Protein AF-A0A8S3BUL9-F1 (afdb_monomer_lite)

Organism: NCBI:txid392030

pLDDT: mean 76.79, std 19.74, range [37.25, 96.12]

Foldseek 3Di:
DKDWDWDCPPQFKIKIWIDDPVDLQRIWIDIDGLVNQVVQVVVAPQDNGPVVNSVVVVVLVVQQVPPCPPDPDWHWHWDWAQDPPNQKIKTWIATPNVRDTRDIDIIGRDDPVVSVVVVVVVVVVVVVVVVVVVVPPPPPPDPPPPPPPPPDDDDDDDDDDDDDDDDDDDDDDD

Sequence (174 aa):
MIYFDLNLQDENNLVIKITDAKDPFYYFFTSINDIELQHLKINKKIPTNLHQYFIDIVDLMKLCLNDNSNATETYIVLQIIPSDDEDNVMLRIVQLKSSNVVTSILLRKPTDIEIKRHVLERYQQLEIQVHELRQSPDEQTDVSIETENVQISQTTAPPPTTTIHDRNDHDIDR

Secondary structure (DSSP, 8-state):
-EEEEEEEETTTEEEEEEEETTEEEEEEEEEEEHHHHHHHHTTS---SSHHHHHHHHHHHHHHHHS--TTSSS--EEEEEEE-SSTTEEEEEEEETTTTEEEEEEEEEPPPHHHHHHHHHHHHHHHHHHHHHHHH-TTTT-----------------PPP---PPP--------

InterPro domains:
  IPR032396 Spindle assembly abnormal protein 6, N-terminal [PF16531] (9-96)
  IPR038558 SAS-6, N-terminal domain superfamily [G3DSA:2.170.210.20] (4-156)

Structure (mmCIF, N/CA/C/O backbone):
data_AF-A0A8S3BUL9-F1
#
_entry.id   AF-A0A8S3BUL9-F1
#
loop_
_atom_site.group_PDB
_atom_site.id
_atom_site.type_symbol
_atom_site.label_atom_id
_atom_site.label_alt_id
_atom_site.label_comp_id
_atom_site.label_asym_id
_atom_site.label_entity_id
_atom_site.label_seq_id
_atom_site.pdbx_PDB_ins_code
_atom_site.Cartn_x
_atom_site.Cartn_y
_atom_site.Cartn_z
_atom_site.occupancy
_atom_site.B_iso_or_equiv
_atom_site.auth_seq_id
_atom_site.auth_comp_id
_atom_site.auth_asym_id
_atom_site.auth_atom_id
_atom_site.pdbx_PDB_model_num
ATOM 1 N N . MET A 1 1 ? -4.638 -10.702 -9.504 1.00 85.38 1 MET A N 1
ATOM 2 C CA . MET A 1 1 ? -4.542 -10.948 -8.046 1.00 85.38 1 MET A CA 1
ATOM 3 C C . MET A 1 1 ? -4.057 -9.644 -7.481 1.00 85.38 1 MET A C 1
ATOM 5 O O . MET A 1 1 ? -3.049 -9.156 -7.972 1.00 85.38 1 MET A O 1
ATOM 9 N N . ILE A 1 2 ? -4.787 -9.061 -6.538 1.00 88.94 2 ILE A N 1
ATOM 10 C CA . ILE A 1 2 ? -4.399 -7.769 -5.979 1.00 88.94 2 ILE A CA 1
ATOM 11 C C . ILE A 1 2 ? -3.328 -7.985 -4.912 1.00 88.94 2 ILE A C 1
ATOM 13 O O . ILE A 1 2 ? -3.485 -8.850 -4.050 1.00 88.94 2 ILE A O 1
ATOM 17 N N . TYR A 1 3 ? -2.254 -7.207 -4.983 1.00 90.12 3 TYR A N 1
ATOM 18 C CA . TYR A 1 3 ? -1.192 -7.169 -3.989 1.00 90.12 3 TYR A CA 1
ATOM 19 C C . TYR A 1 3 ? -1.244 -5.867 -3.202 1.00 90.12 3 TYR A C 1
ATOM 21 O O . TYR A 1 3 ? -1.563 -4.809 -3.745 1.00 90.12 3 TYR A O 1
ATOM 29 N N . PHE A 1 4 ? -0.874 -5.966 -1.930 1.00 90.62 4 PHE A N 1
ATOM 30 C CA . PHE A 1 4 ? -0.719 -4.837 -1.027 1.00 90.62 4 PHE A CA 1
ATOM 31 C C . PHE A 1 4 ? 0.736 -4.779 -0.588 1.00 90.62 4 PHE A C 1
ATOM 33 O O . PHE A 1 4 ? 1.267 -5.764 -0.079 1.00 90.62 4 PHE A O 1
ATOM 40 N N . ASP A 1 5 ? 1.368 -3.634 -0.796 1.00 91.44 5 ASP A N 1
ATOM 41 C CA . ASP A 1 5 ? 2.727 -3.360 -0.338 1.00 91.44 5 ASP A CA 1
ATOM 42 C C . ASP A 1 5 ? 2.653 -2.224 0.685 1.00 91.44 5 ASP A C 1
ATOM 44 O O . ASP A 1 5 ? 2.188 -1.124 0.378 1.00 91.44 5 ASP A O 1
ATOM 48 N N . LEU A 1 6 ? 3.028 -2.539 1.925 1.00 91.75 6 LEU A N 1
ATOM 49 C CA . LEU A 1 6 ? 3.065 -1.608 3.044 1.00 91.75 6 LEU A CA 1
ATOM 50 C C . LEU A 1 6 ? 4.515 -1.473 3.484 1.00 91.75 6 LEU A C 1
ATOM 52 O O . LEU A 1 6 ? 5.117 -2.445 3.939 1.00 91.75 6 LEU A O 1
ATOM 56 N N . ASN A 1 7 ? 5.056 -0.265 3.371 1.00 91.31 7 ASN A N 1
ATOM 57 C CA . ASN A 1 7 ? 6.460 -0.006 3.644 1.00 91.31 7 ASN A CA 1
ATOM 58 C C . ASN A 1 7 ? 6.622 1.250 4.506 1.00 91.31 7 ASN A C 1
ATOM 60 O O . ASN A 1 7 ? 6.167 2.328 4.123 1.00 91.31 7 ASN A O 1
ATOM 64 N N . LEU A 1 8 ? 7.275 1.102 5.659 1.00 90.62 8 LEU A N 1
ATOM 65 C CA . LEU A 1 8 ? 7.672 2.215 6.514 1.00 90.62 8 LEU A CA 1
ATOM 66 C C . LEU A 1 8 ? 9.086 2.664 6.117 1.00 90.62 8 LEU A C 1
ATOM 68 O O . LEU A 1 8 ? 10.070 1.993 6.421 1.00 90.62 8 LEU A O 1
ATOM 72 N N . GLN A 1 9 ? 9.171 3.799 5.430 1.00 87.38 9 GLN A N 1
ATOM 73 C CA . GLN A 1 9 ? 10.407 4.412 4.956 1.00 87.38 9 GLN A CA 1
ATOM 74 C C . GLN A 1 9 ? 10.948 5.393 6.001 1.00 87.38 9 GLN A C 1
ATOM 76 O O . GLN A 1 9 ? 10.233 6.305 6.424 1.00 87.38 9 GLN A O 1
ATOM 81 N N . ASP A 1 10 ? 12.210 5.200 6.398 1.00 82.38 10 ASP A N 1
ATOM 82 C CA . ASP A 1 10 ? 12.993 6.104 7.256 1.00 82.38 10 ASP A CA 1
ATOM 83 C C . ASP A 1 10 ? 12.254 6.588 8.520 1.00 82.38 10 ASP A C 1
ATOM 85 O O . ASP A 1 10 ? 12.381 7.746 8.915 1.00 82.38 10 ASP A O 1
ATOM 89 N N . GLU A 1 11 ? 11.428 5.715 9.113 1.00 79.50 11 GLU A N 1
ATOM 90 C CA . GLU A 1 11 ? 10.568 5.937 10.296 1.00 79.50 11 GLU A CA 1
ATOM 91 C C . GLU A 1 11 ? 9.497 7.039 10.177 1.00 79.50 11 GLU A C 1
ATOM 93 O O . GLU A 1 11 ? 8.564 7.067 10.976 1.00 79.50 11 GLU A O 1
ATOM 98 N N . ASN A 1 12 ? 9.574 7.900 9.164 1.00 87.38 12 ASN A N 1
ATOM 99 C CA . ASN A 1 12 ? 8.776 9.123 9.057 1.00 87.38 12 ASN A CA 1
ATOM 100 C C . ASN A 1 12 ? 7.719 9.071 7.954 1.00 87.38 12 ASN A C 1
ATOM 102 O O . ASN A 1 12 ? 6.927 10.006 7.823 1.00 87.38 12 ASN A O 1
ATOM 106 N N . ASN A 1 13 ? 7.719 8.023 7.127 1.00 92.94 13 ASN A N 1
ATOM 107 C CA . ASN A 1 13 ? 6.816 7.936 5.992 1.00 92.94 13 ASN A CA 1
ATOM 108 C C . ASN A 1 13 ? 6.316 6.509 5.757 1.00 92.94 13 ASN A C 1
ATOM 110 O O . ASN A 1 13 ? 7.081 5.607 5.433 1.00 92.94 13 ASN A O 1
ATOM 114 N N . LEU A 1 14 ? 5.010 6.304 5.875 1.00 93.38 14 LEU A N 1
ATOM 115 C CA . LEU A 1 14 ? 4.343 5.056 5.545 1.00 93.38 14 LEU A CA 1
ATOM 116 C C . LEU A 1 14 ? 3.814 5.140 4.118 1.00 93.38 14 LEU A C 1
ATOM 118 O O . LEU A 1 14 ? 2.922 5.932 3.822 1.00 93.38 14 LEU A O 1
ATOM 122 N N . VAL A 1 15 ? 4.323 4.284 3.241 1.00 94.00 15 VAL A N 1
ATOM 123 C CA . VAL A 1 15 ? 3.828 4.147 1.875 1.00 94.00 15 VAL A CA 1
ATOM 124 C C . VAL A 1 15 ? 2.959 2.902 1.785 1.00 94.00 15 VAL A C 1
ATOM 126 O O . VAL A 1 15 ? 3.396 1.800 2.113 1.00 94.00 15 VAL A O 1
ATOM 129 N N . ILE A 1 16 ? 1.727 3.080 1.314 1.00 94.12 16 ILE A N 1
ATOM 130 C CA . ILE A 1 16 ? 0.777 1.990 1.075 1.00 94.12 16 ILE A CA 1
ATOM 131 C C . ILE A 1 16 ? 0.490 1.955 -0.416 1.00 94.12 16 ILE A C 1
ATOM 133 O O . ILE A 1 16 ? 0.076 2.962 -0.987 1.00 94.12 16 ILE A O 1
ATOM 137 N N . LYS A 1 17 ? 0.705 0.802 -1.045 1.00 94.94 17 LYS A N 1
ATOM 138 C CA . LYS A 1 17 ? 0.522 0.585 -2.481 1.00 94.94 17 LYS A CA 1
ATOM 139 C C . LYS A 1 17 ? -0.427 -0.579 -2.725 1.00 94.94 17 LYS A C 1
ATOM 141 O O . LYS A 1 17 ? -0.377 -1.587 -2.021 1.00 94.94 17 LYS A O 1
ATOM 146 N N . ILE A 1 18 ? -1.236 -0.453 -3.768 1.00 94.81 18 ILE A N 1
ATOM 147 C CA . ILE A 1 18 ? -2.057 -1.528 -4.318 1.00 94.81 18 ILE A CA 1
ATOM 148 C C . ILE A 1 18 ? -1.656 -1.734 -5.773 1.00 94.81 18 ILE A C 1
ATOM 150 O O . ILE A 1 18 ? -1.603 -0.766 -6.533 1.00 94.81 18 ILE A O 1
ATOM 154 N N . THR A 1 19 ? -1.400 -2.984 -6.155 1.00 94.56 19 THR A N 1
ATOM 155 C CA . THR A 1 19 ? -1.129 -3.372 -7.546 1.00 94.56 19 THR A CA 1
ATOM 156 C C . THR A 1 19 ? -1.936 -4.598 -7.967 1.00 94.56 19 THR A C 1
ATOM 158 O O . THR A 1 19 ? -2.380 -5.363 -7.111 1.00 94.56 19 THR A O 1
ATOM 161 N N . ASP A 1 20 ? -2.129 -4.823 -9.271 1.00 92.81 20 ASP A N 1
ATOM 162 C CA . ASP A 1 20 ? -2.665 -6.090 -9.793 1.00 92.81 20 ASP A CA 1
ATOM 163 C C . ASP A 1 20 ? -1.570 -6.891 -10.506 1.00 92.81 20 ASP A C 1
ATOM 165 O O . ASP A 1 20 ? -0.901 -6.405 -11.410 1.00 92.81 20 ASP A O 1
ATOM 169 N N . ALA A 1 21 ? -1.429 -8.167 -10.146 1.00 90.19 21 ALA A N 1
ATOM 170 C CA . ALA A 1 21 ? -0.593 -9.135 -10.854 1.00 90.19 21 ALA A CA 1
ATOM 171 C C . ALA A 1 21 ? -0.855 -9.201 -12.369 1.00 90.19 21 ALA A C 1
ATOM 173 O O . ALA A 1 21 ? 0.030 -9.579 -13.131 1.00 90.19 21 ALA A O 1
ATOM 174 N N . LYS A 1 22 ? -2.100 -8.943 -12.790 1.00 91.81 22 LYS A N 1
ATOM 175 C CA . LYS A 1 22 ? -2.543 -9.081 -14.185 1.00 91.81 22 LYS A CA 1
ATOM 176 C C . LYS A 1 22 ? -2.444 -7.787 -14.986 1.00 91.81 22 LYS A C 1
ATOM 178 O O . LYS A 1 22 ? -2.470 -7.856 -16.211 1.00 91.81 22 LYS A O 1
ATOM 183 N N . ASP A 1 23 ? -2.349 -6.646 -14.312 1.00 92.75 23 ASP A N 1
ATOM 184 C CA . ASP A 1 23 ? -2.281 -5.335 -14.944 1.00 92.75 23 ASP A CA 1
ATOM 185 C C . ASP A 1 23 ? -1.139 -4.519 -14.314 1.00 92.75 23 ASP A C 1
ATOM 187 O O . ASP A 1 23 ? -1.300 -3.988 -13.213 1.00 92.75 23 ASP A O 1
ATOM 191 N N . PRO A 1 24 ? 0.013 -4.389 -15.000 1.00 87.56 24 PRO A N 1
ATOM 192 C CA . PRO A 1 24 ? 1.162 -3.649 -14.481 1.00 87.56 24 PRO A CA 1
ATOM 193 C C . PRO A 1 24 ? 0.905 -2.139 -14.354 1.00 87.56 24 PRO A C 1
ATOM 195 O O . PRO A 1 2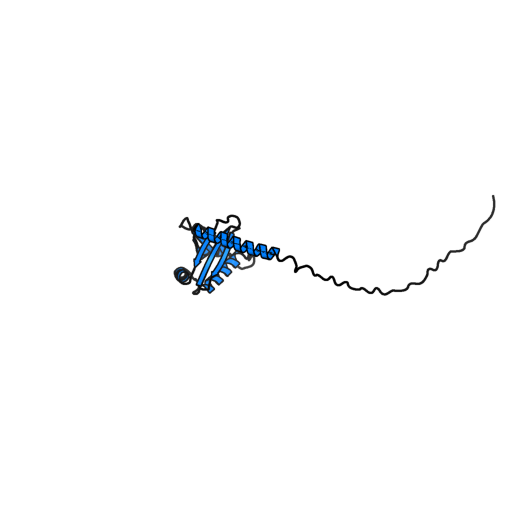4 ? 1.699 -1.446 -13.719 1.00 87.56 24 PRO A O 1
ATOM 198 N N . PHE A 1 25 ? -0.175 -1.623 -14.950 1.00 89.38 25 PHE A N 1
ATOM 199 C CA . PHE A 1 25 ? -0.587 -0.224 -14.849 1.00 89.38 25 PHE A CA 1
ATOM 200 C C . PHE A 1 25 ? -1.649 0.002 -13.771 1.00 89.38 25 PHE A C 1
ATOM 202 O O . PHE A 1 25 ? -1.873 1.148 -13.377 1.00 89.38 25 PHE A O 1
ATOM 209 N N . TYR A 1 26 ? -2.263 -1.065 -13.250 1.00 91.31 26 TYR A N 1
ATOM 210 C CA . TYR A 1 26 ? -3.110 -0.978 -12.069 1.00 91.31 26 TYR A CA 1
ATOM 211 C C . TYR A 1 26 ? -2.218 -0.739 -10.852 1.00 91.31 26 TYR A C 1
ATOM 213 O O . TYR A 1 26 ? -1.685 -1.670 -10.247 1.00 91.31 26 TYR A O 1
ATOM 221 N N . TYR A 1 27 ? -2.030 0.532 -10.517 1.00 93.69 27 TYR A N 1
ATOM 222 C CA . TYR A 1 27 ? -1.215 0.988 -9.403 1.00 93.69 27 TYR A CA 1
ATOM 223 C C . TYR A 1 27 ? -1.952 2.133 -8.717 1.00 93.69 27 TYR A C 1
ATOM 225 O O . TYR A 1 27 ? -2.370 3.077 -9.373 1.00 93.69 27 TYR A O 1
ATOM 233 N N . PHE A 1 28 ? -2.122 2.044 -7.403 1.00 95.81 28 PHE A N 1
ATOM 234 C CA . PHE A 1 28 ? -2.624 3.128 -6.560 1.0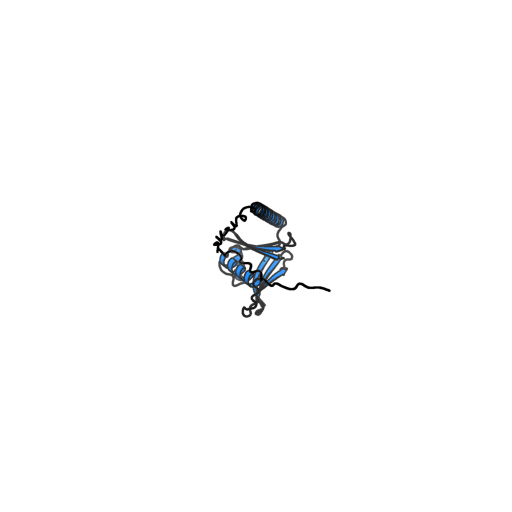0 95.81 28 PHE A CA 1
ATOM 235 C C . PHE A 1 28 ? -1.765 3.196 -5.315 1.00 95.81 28 PHE A C 1
ATOM 237 O O . PHE A 1 28 ? -1.308 2.162 -4.820 1.00 95.81 28 PHE A O 1
ATOM 244 N N . PHE A 1 29 ? -1.546 4.392 -4.785 1.00 96.12 29 PHE A N 1
ATOM 245 C CA . PHE A 1 29 ? -0.766 4.516 -3.566 1.00 96.12 29 PHE A CA 1
ATOM 246 C C . PHE A 1 29 ? -1.125 5.739 -2.742 1.00 96.12 29 PHE A C 1
ATOM 248 O O . PHE A 1 29 ? -1.776 6.671 -3.207 1.00 96.12 29 PHE A O 1
ATOM 255 N N . THR A 1 30 ? -0.669 5.730 -1.500 1.00 95.00 30 THR A N 1
ATOM 256 C CA . THR A 1 30 ? -0.624 6.913 -0.654 1.00 95.00 30 THR A CA 1
ATOM 257 C C . THR A 1 30 ? 0.672 6.928 0.138 1.00 95.00 30 THR A C 1
ATOM 259 O O . THR A 1 30 ? 1.310 5.888 0.328 1.00 95.00 30 THR A O 1
ATOM 262 N N . SER A 1 31 ? 1.050 8.120 0.571 1.00 94.19 31 SER A N 1
ATOM 263 C CA . SER A 1 31 ? 2.144 8.368 1.496 1.00 94.19 31 SER A CA 1
ATOM 264 C C . SER A 1 31 ? 1.519 9.003 2.726 1.00 94.19 31 SER A C 1
ATOM 266 O O . SER A 1 31 ? 0.666 9.873 2.580 1.00 94.19 31 SER A O 1
ATOM 268 N N . ILE A 1 32 ? 1.876 8.513 3.906 1.00 92.75 32 ILE A N 1
ATOM 269 C CA . ILE A 1 32 ? 1.391 9.026 5.181 1.00 92.75 32 ILE A CA 1
ATOM 270 C C . ILE A 1 32 ? 2.616 9.300 6.037 1.00 92.75 32 ILE A C 1
ATOM 272 O O . ILE A 1 32 ? 3.249 8.377 6.542 1.00 92.75 32 ILE A O 1
ATOM 276 N N . ASN A 1 33 ? 2.945 10.568 6.209 1.00 92.88 33 ASN A N 1
ATOM 277 C CA . ASN A 1 33 ? 3.907 11.027 7.198 1.00 92.88 33 ASN A CA 1
ATOM 278 C C . ASN A 1 33 ? 3.212 11.398 8.520 1.00 92.88 33 ASN A C 1
ATOM 280 O O . ASN A 1 33 ? 1.987 11.329 8.648 1.00 92.88 33 ASN A O 1
ATOM 284 N N . ASP A 1 34 ? 3.983 11.819 9.522 1.00 89.19 34 ASP A N 1
ATOM 285 C CA . ASP A 1 34 ? 3.437 12.193 10.832 1.00 89.19 34 ASP A CA 1
ATOM 286 C C . ASP A 1 34 ? 2.428 13.347 10.785 1.00 89.19 34 ASP A C 1
ATOM 288 O O . ASP A 1 34 ? 1.486 13.364 11.583 1.00 89.19 34 ASP A O 1
ATOM 292 N N . ILE A 1 35 ? 2.609 14.305 9.869 1.00 88.19 35 ILE A N 1
ATOM 293 C CA . ILE A 1 35 ? 1.708 15.452 9.696 1.00 88.19 35 ILE A CA 1
ATOM 294 C C . ILE A 1 35 ? 0.371 14.949 9.152 1.00 88.19 35 ILE A C 1
ATOM 296 O O . ILE A 1 35 ? -0.680 15.210 9.738 1.00 88.19 35 ILE A O 1
ATOM 300 N N . GLU A 1 36 ? 0.411 14.165 8.076 1.00 88.44 36 GLU A N 1
ATOM 301 C CA . GLU A 1 36 ? -0.764 13.533 7.469 1.00 88.44 36 GLU A CA 1
ATOM 302 C C . GLU A 1 36 ? -1.484 12.629 8.474 1.00 88.44 36 GLU A C 1
ATOM 304 O O . GLU A 1 36 ? -2.712 12.672 8.583 1.00 88.44 36 GLU A O 1
ATOM 309 N N . LEU A 1 37 ? -0.737 11.896 9.303 1.00 87.88 37 LEU A N 1
ATOM 310 C CA . LEU A 1 37 ? -1.301 11.098 10.384 1.00 87.88 37 LEU A CA 1
ATOM 311 C C . LEU A 1 37 ? -2.063 11.957 11.403 1.00 87.88 37 LEU A C 1
ATOM 313 O O . LEU A 1 37 ? -3.148 11.557 11.830 1.00 87.88 37 LEU A O 1
ATOM 317 N N . GLN A 1 38 ? -1.557 13.140 11.784 1.00 83.38 38 GLN A N 1
ATOM 318 C CA . GLN A 1 38 ? -2.307 14.044 12.671 1.00 83.38 38 GLN A CA 1
ATOM 319 C C . GLN A 1 38 ? -3.643 14.466 12.055 1.00 83.38 38 GLN A C 1
ATOM 321 O O . GLN A 1 38 ? -4.646 14.531 12.764 1.00 83.38 38 GLN A O 1
ATOM 326 N N . HIS A 1 39 ? -3.678 14.715 10.745 1.00 81.75 39 HIS A N 1
ATOM 327 C CA . HIS A 1 39 ? -4.919 15.053 10.050 1.00 81.75 39 HIS A CA 1
ATOM 328 C C . HIS A 1 39 ? -5.903 13.877 10.031 1.00 81.75 39 HIS A C 1
ATOM 330 O O . HIS A 1 39 ? -7.104 14.077 10.220 1.00 81.75 39 HIS A O 1
ATOM 336 N N . LEU A 1 40 ? -5.407 12.644 9.888 1.00 78.00 40 LEU A N 1
ATOM 337 C CA . LEU A 1 40 ? -6.237 11.439 9.945 1.00 78.00 40 LEU A CA 1
ATOM 338 C C . LEU A 1 40 ? -6.856 11.216 11.341 1.00 78.00 40 LEU A C 1
ATOM 340 O O . LEU A 1 40 ? -8.010 10.784 11.434 1.00 78.00 40 LEU A O 1
ATOM 344 N N . LYS A 1 41 ? -6.142 11.554 12.429 1.00 69.81 41 LYS A N 1
ATOM 345 C CA . LYS A 1 41 ? -6.622 11.396 13.822 1.00 69.81 41 LYS A CA 1
ATOM 346 C C . LYS A 1 41 ? -7.884 12.177 14.146 1.00 69.81 41 LYS A C 1
ATOM 348 O O . LYS A 1 41 ? -8.660 11.733 14.986 1.00 69.81 41 LYS A O 1
ATOM 353 N N . ILE A 1 42 ? -8.106 13.316 13.491 1.00 58.69 42 ILE A N 1
ATOM 354 C CA . ILE A 1 42 ? -9.243 14.201 13.792 1.00 58.69 42 ILE A CA 1
ATOM 355 C C . ILE A 1 42 ? -10.581 13.454 13.636 1.00 58.69 42 ILE A C 1
ATOM 357 O O . ILE A 1 42 ? -11.551 13.782 14.314 1.00 58.69 42 ILE A O 1
ATOM 361 N N . ASN A 1 43 ? -10.613 12.390 12.826 1.00 52.22 43 ASN A N 1
ATOM 362 C CA . ASN A 1 43 ? -11.836 11.669 12.492 1.00 52.22 43 ASN A CA 1
ATOM 363 C C . ASN A 1 43 ? -11.909 10.226 13.024 1.00 52.22 43 ASN A C 1
ATOM 365 O O . ASN A 1 43 ? -12.938 9.578 12.824 1.00 52.22 43 ASN A O 1
ATOM 369 N N . LYS A 1 44 ? -10.857 9.677 13.661 1.00 64.19 44 LYS A N 1
ATOM 370 C CA . LYS A 1 44 ? -10.785 8.243 14.024 1.00 64.19 44 LYS A CA 1
ATOM 371 C C . LYS A 1 44 ? -9.900 7.964 15.245 1.00 64.19 44 LYS A C 1
ATOM 373 O O . LYS A 1 44 ? -9.015 8.743 15.577 1.00 64.19 44 LYS A O 1
ATOM 378 N N . LYS A 1 45 ? -10.088 6.793 15.874 1.00 68.88 45 LYS A N 1
ATOM 379 C CA . LYS A 1 45 ? -9.205 6.229 16.921 1.00 68.88 45 LYS A CA 1
ATOM 380 C C . LYS A 1 45 ? -7.858 5.769 16.334 1.00 68.88 45 LYS A C 1
ATOM 382 O O . LYS A 1 45 ? -7.515 4.596 16.411 1.00 68.88 45 LYS A O 1
ATOM 387 N N . ILE A 1 46 ? -7.141 6.676 15.680 1.00 77.44 46 ILE A N 1
ATOM 388 C CA . ILE A 1 46 ? -5.845 6.406 15.057 1.00 77.44 46 ILE A CA 1
ATOM 389 C C . ILE A 1 46 ? -4.743 6.639 16.103 1.00 77.44 46 ILE A C 1
ATOM 391 O O . ILE A 1 46 ? -4.801 7.641 16.824 1.00 77.44 46 ILE A O 1
ATOM 395 N N . PRO A 1 47 ? -3.764 5.725 16.231 1.00 77.44 47 PRO A N 1
ATOM 396 C CA . PRO A 1 47 ? -2.677 5.839 17.198 1.00 77.44 47 PRO A CA 1
ATOM 397 C C . PRO A 1 47 ? -1.826 7.090 16.973 1.00 77.44 47 PRO A C 1
ATOM 399 O O . PRO A 1 47 ? -1.815 7.696 15.902 1.00 77.44 47 PRO A O 1
ATOM 402 N N . THR A 1 48 ? -1.097 7.498 18.014 1.00 75.12 48 THR A N 1
ATOM 403 C CA . THR A 1 48 ? -0.387 8.779 18.020 1.00 75.12 48 THR A CA 1
ATOM 404 C C . THR A 1 48 ? 0.882 8.814 17.169 1.00 75.12 48 THR A C 1
ATOM 406 O O . THR A 1 48 ? 1.278 9.906 16.763 1.00 75.12 48 THR A O 1
ATOM 409 N N . ASN A 1 49 ? 1.480 7.660 16.892 1.00 87.75 49 ASN A N 1
ATOM 410 C CA . ASN A 1 49 ? 2.751 7.505 16.191 1.00 87.75 49 ASN A CA 1
ATOM 411 C C . ASN A 1 49 ? 2.551 6.660 14.919 1.00 87.75 49 ASN A C 1
ATOM 413 O O . ASN A 1 49 ? 1.803 5.678 14.938 1.00 87.75 49 ASN A O 1
ATOM 417 N N . LEU A 1 50 ? 3.235 7.041 13.837 1.00 90.50 50 LEU A N 1
ATOM 418 C CA . LEU A 1 50 ? 3.207 6.371 12.540 1.00 90.50 50 LEU A CA 1
ATOM 419 C C . LEU A 1 50 ? 3.633 4.899 12.582 1.00 90.50 50 LEU A C 1
ATOM 421 O O . LEU A 1 50 ? 3.021 4.066 11.920 1.00 90.50 50 LEU A O 1
ATOM 425 N N . HIS A 1 51 ? 4.622 4.554 13.400 1.00 90.56 51 HIS A N 1
ATOM 426 C CA . HIS A 1 51 ? 5.073 3.181 13.594 1.00 90.56 51 HIS A CA 1
ATOM 427 C C . HIS A 1 51 ? 3.968 2.297 14.183 1.00 90.56 51 HIS A C 1
ATOM 429 O O . HIS A 1 51 ? 3.704 1.207 13.680 1.00 90.56 51 HIS A O 1
ATOM 435 N N . GLN A 1 52 ? 3.261 2.791 15.206 1.00 89.62 52 GLN A N 1
ATOM 436 C CA . GLN A 1 52 ? 2.118 2.068 15.766 1.00 89.62 52 GLN A CA 1
ATOM 437 C C . GLN A 1 52 ? 0.990 1.959 14.738 1.00 89.62 52 GLN A C 1
ATOM 439 O O . GLN A 1 52 ? 0.383 0.904 14.603 1.00 89.62 52 GLN A O 1
ATOM 444 N N . TYR A 1 53 ? 0.748 3.023 13.968 1.00 89.62 53 TYR A N 1
ATOM 445 C CA . TYR A 1 53 ? -0.242 2.992 12.895 1.00 89.62 53 TYR A CA 1
ATOM 446 C C . TYR A 1 53 ? 0.077 1.937 11.827 1.00 89.62 53 TYR A C 1
ATOM 448 O O . TYR A 1 53 ? -0.820 1.220 11.387 1.00 89.62 53 TYR A O 1
ATOM 456 N N . PHE A 1 54 ? 1.348 1.804 11.442 1.00 91.50 54 PHE A N 1
ATOM 457 C CA . PHE A 1 54 ? 1.811 0.764 10.529 1.00 91.50 54 PHE A CA 1
ATOM 458 C C . PHE A 1 54 ? 1.550 -0.641 11.084 1.00 91.50 54 PHE A C 1
ATOM 460 O O . PHE A 1 54 ? 0.960 -1.461 10.379 1.00 91.50 54 PHE A O 1
ATOM 467 N N . ILE A 1 55 ? 1.930 -0.903 12.341 1.00 90.75 55 ILE A N 1
ATOM 468 C CA . ILE A 1 55 ? 1.683 -2.194 13.006 1.00 90.75 55 ILE A CA 1
ATOM 469 C C . ILE A 1 55 ? 0.184 -2.510 13.014 1.00 90.75 55 ILE A C 1
ATOM 471 O O . ILE A 1 55 ? -0.217 -3.581 12.558 1.00 90.75 55 ILE A O 1
ATOM 475 N N . ASP A 1 56 ? -0.645 -1.555 13.442 1.00 88.94 56 ASP A N 1
ATOM 476 C CA . ASP A 1 56 ? -2.096 -1.728 13.532 1.00 88.94 56 ASP A CA 1
ATOM 477 C C . ASP A 1 56 ? -2.710 -2.058 12.163 1.00 88.94 56 ASP A C 1
ATOM 479 O O . ASP A 1 56 ? -3.555 -2.949 12.055 1.00 88.94 56 ASP A O 1
ATOM 483 N N . ILE A 1 57 ? -2.281 -1.378 11.091 1.00 88.94 57 ILE A N 1
ATOM 484 C CA . ILE A 1 57 ? -2.754 -1.689 9.736 1.00 88.94 57 ILE A CA 1
ATOM 485 C C . ILE A 1 57 ? -2.302 -3.087 9.317 1.00 88.94 57 ILE A C 1
ATOM 487 O O . ILE A 1 57 ? -3.117 -3.845 8.798 1.00 88.94 57 ILE A O 1
ATOM 491 N N . VAL A 1 58 ? -1.033 -3.446 9.518 1.00 89.94 58 VAL A N 1
ATOM 492 C CA . VAL A 1 58 ? -0.514 -4.769 9.142 1.00 89.94 58 VAL A CA 1
ATOM 493 C C . VAL A 1 58 ? -1.294 -5.878 9.847 1.00 89.94 58 VAL A C 1
ATOM 495 O O . VAL A 1 58 ? -1.660 -6.869 9.213 1.00 89.94 58 VAL A O 1
ATOM 498 N N . ASP A 1 59 ? -1.603 -5.708 11.128 1.00 87.75 59 ASP A N 1
ATOM 499 C CA . ASP A 1 59 ? -2.375 -6.687 11.886 1.00 87.75 59 ASP A CA 1
ATOM 500 C C . ASP A 1 59 ? -3.825 -6.769 11.402 1.00 87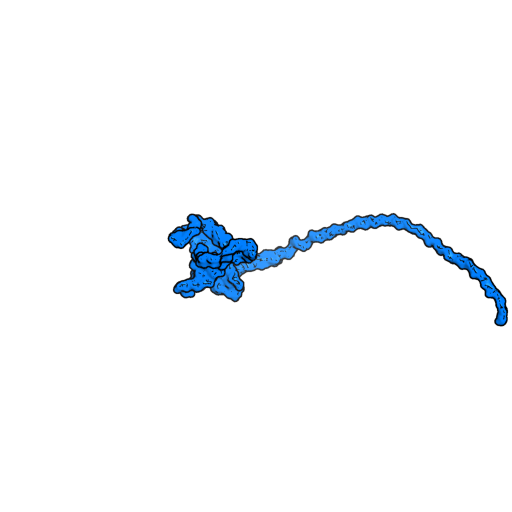.75 59 ASP A C 1
ATOM 502 O O . ASP A 1 59 ? -4.342 -7.869 11.201 1.00 87.75 59 ASP A O 1
ATOM 506 N N . LEU A 1 60 ? -4.461 -5.636 11.089 1.00 86.44 60 LEU A N 1
ATOM 507 C CA . LEU A 1 60 ? -5.783 -5.625 10.455 1.00 86.44 60 LEU A CA 1
ATOM 508 C C . LEU A 1 60 ? -5.781 -6.326 9.086 1.00 86.44 60 LEU A C 1
ATOM 510 O O . LEU A 1 60 ? -6.705 -7.080 8.782 1.00 86.44 60 LEU A O 1
ATOM 514 N N . MET A 1 61 ? -4.744 -6.119 8.270 1.00 87.00 61 MET A N 1
ATOM 515 C CA . MET A 1 61 ? -4.585 -6.778 6.969 1.00 87.00 61 MET A CA 1
ATOM 516 C C . MET A 1 61 ? -4.429 -8.293 7.134 1.00 87.00 61 MET A C 1
ATOM 518 O O . MET A 1 61 ? -5.090 -9.059 6.436 1.00 87.00 61 MET A O 1
ATOM 522 N N . LYS A 1 62 ? -3.612 -8.746 8.094 1.00 86.50 62 LYS A N 1
ATOM 523 C CA . LYS A 1 62 ? -3.463 -10.175 8.418 1.00 86.50 62 LYS A CA 1
ATOM 524 C C . LYS A 1 62 ? -4.776 -10.790 8.890 1.00 86.50 62 LYS A C 1
ATOM 526 O O . LYS A 1 62 ? -5.086 -11.907 8.493 1.00 86.50 62 LYS A O 1
ATOM 531 N N . LEU A 1 63 ? -5.566 -10.072 9.690 1.00 84.44 63 LEU A N 1
ATOM 532 C CA . LEU A 1 63 ? -6.896 -10.526 10.107 1.00 84.44 63 LEU A CA 1
ATOM 533 C C . LEU A 1 63 ? -7.865 -10.678 8.925 1.00 84.44 63 LEU A C 1
ATOM 535 O O . LEU A 1 63 ? -8.724 -11.549 8.977 1.00 84.44 63 LEU A O 1
ATOM 539 N N . CYS A 1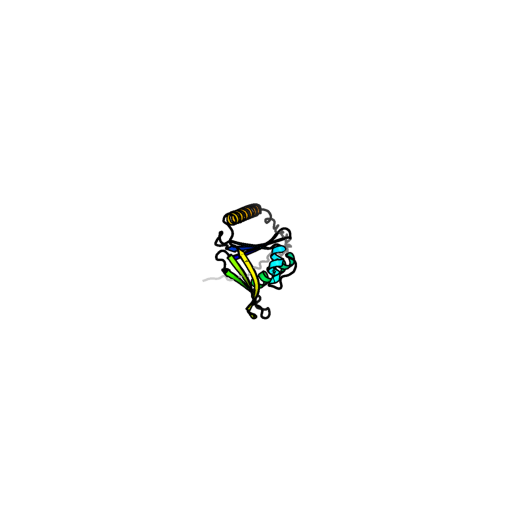 64 ? -7.718 -9.877 7.865 1.00 83.38 64 CYS A N 1
ATOM 540 C CA . CYS A 1 64 ? -8.505 -10.039 6.636 1.00 83.38 64 CYS A CA 1
ATOM 541 C C . CYS A 1 64 ? -8.069 -11.260 5.808 1.00 83.38 64 CYS A C 1
ATOM 543 O O . CYS A 1 64 ? -8.877 -11.811 5.067 1.00 83.38 64 CYS A O 1
ATOM 545 N N . LEU A 1 65 ? -6.789 -11.642 5.882 1.00 81.88 65 LEU A N 1
ATOM 546 C CA . LEU A 1 65 ? -6.214 -12.755 5.115 1.00 81.88 65 LEU A CA 1
ATOM 547 C C . LEU A 1 65 ? -6.361 -14.104 5.825 1.00 81.88 65 LEU A C 1
ATOM 549 O O . LEU A 1 65 ? -6.467 -15.139 5.171 1.00 81.88 65 LEU A O 1
ATOM 553 N N . ASN A 1 66 ? -6.340 -14.099 7.157 1.00 78.62 66 ASN A N 1
ATOM 554 C CA . ASN A 1 66 ? -6.506 -15.297 7.961 1.00 78.62 66 ASN A CA 1
ATOM 555 C C . ASN A 1 66 ? -7.991 -15.644 8.045 1.00 78.62 66 ASN A C 1
ATOM 557 O O . ASN A 1 66 ? -8.754 -14.986 8.753 1.00 78.62 66 ASN A O 1
ATOM 561 N N . ASP A 1 67 ? -8.377 -16.708 7.346 1.00 62.06 67 ASP A N 1
ATOM 562 C CA . ASP A 1 67 ? -9.730 -17.263 7.340 1.00 62.06 67 ASP A CA 1
ATOM 563 C C . ASP A 1 67 ? -10.015 -17.935 8.699 1.00 62.06 67 ASP A C 1
ATOM 565 O O . ASP A 1 67 ? -9.953 -19.154 8.879 1.00 62.06 67 ASP A O 1
ATOM 569 N N . ASN A 1 68 ? -10.219 -17.114 9.731 1.00 58.41 68 ASN A N 1
ATOM 570 C CA . ASN A 1 68 ? -10.404 -17.559 11.107 1.00 58.41 68 ASN A CA 1
ATOM 571 C C . ASN A 1 68 ? -11.838 -18.065 11.306 1.00 58.41 68 ASN A C 1
ATOM 573 O O . ASN A 1 68 ? -12.664 -17.447 11.975 1.00 58.41 68 ASN A O 1
ATOM 577 N N . SER A 1 69 ? -12.104 -19.248 10.756 1.00 55.97 69 SER A N 1
ATOM 578 C CA . SER A 1 69 ? -13.353 -20.009 10.902 1.00 55.97 69 SER A CA 1
ATOM 579 C C . SER A 1 69 ? -13.752 -20.307 12.359 1.00 55.97 69 SER A C 1
ATOM 581 O O . SER A 1 69 ? -14.907 -20.638 12.612 1.00 55.97 69 SER A O 1
ATOM 583 N N . ASN A 1 70 ? -12.834 -20.143 13.321 1.00 53.88 70 ASN A N 1
ATOM 584 C CA . ASN A 1 70 ? -13.038 -20.472 14.736 1.00 53.88 70 ASN A CA 1
ATOM 585 C C . ASN A 1 70 ? -12.981 -19.273 15.703 1.00 53.88 70 ASN A C 1
ATOM 587 O O . ASN A 1 70 ? -13.083 -19.473 16.914 1.00 53.88 70 ASN A O 1
ATOM 591 N N . ALA A 1 71 ? -12.822 -18.034 15.224 1.00 54.44 71 ALA A N 1
ATOM 592 C CA . ALA A 1 71 ? -12.816 -16.864 16.101 1.00 54.44 71 ALA A CA 1
ATOM 593 C C . ALA A 1 71 ? -14.226 -16.272 16.214 1.00 54.44 71 ALA A C 1
ATOM 595 O O . ALA A 1 71 ? -14.866 -15.935 15.221 1.00 54.44 71 ALA A O 1
ATOM 596 N N . THR A 1 72 ? -14.709 -16.129 17.442 1.00 51.38 72 THR A N 1
ATOM 597 C CA . THR A 1 72 ? -15.984 -15.499 17.788 1.00 51.38 72 THR A CA 1
ATOM 598 C C . THR A 1 72 ? -16.197 -14.155 17.067 1.00 51.38 72 THR A C 1
ATOM 600 O O . THR A 1 72 ? -15.658 -13.120 17.445 1.00 51.38 72 THR A O 1
ATOM 603 N N . GLU A 1 73 ? -17.053 -14.194 16.043 1.00 52.81 73 GLU A N 1
ATOM 604 C CA . GLU A 1 73 ? -18.030 -13.166 15.653 1.00 52.81 73 GLU A CA 1
ATOM 605 C C . GLU A 1 73 ? -17.547 -11.825 15.066 1.00 52.81 73 GLU A C 1
ATOM 607 O O . GLU A 1 73 ? -18.359 -10.914 14.896 1.00 52.81 73 GLU A O 1
ATOM 612 N N . THR A 1 74 ? -16.280 -11.661 14.691 1.00 61.50 74 THR A N 1
ATOM 613 C CA . THR A 1 74 ? -15.822 -10.440 14.003 1.00 61.50 74 THR A CA 1
ATOM 614 C C . THR A 1 74 ? -15.109 -10.778 12.703 1.00 61.50 74 THR A C 1
ATOM 616 O O . THR A 1 74 ? -13.902 -10.982 12.673 1.00 61.50 74 THR A O 1
ATOM 619 N N . TYR A 1 75 ? -15.871 -10.800 11.612 1.00 66.38 75 TYR A N 1
ATOM 620 C CA . TYR A 1 75 ? -15.305 -10.815 10.267 1.00 66.38 75 TYR A CA 1
ATOM 621 C C . TYR A 1 75 ? -14.795 -9.422 9.922 1.00 66.38 75 TYR A C 1
ATOM 623 O O . TYR A 1 75 ? -15.537 -8.439 10.045 1.00 66.38 75 TYR A O 1
ATOM 631 N N . ILE A 1 76 ? -13.546 -9.356 9.480 1.00 76.75 76 ILE A N 1
ATOM 632 C CA . ILE A 1 76 ? -12.928 -8.141 8.975 1.00 76.75 76 ILE A CA 1
ATOM 633 C C . ILE A 1 76 ? -12.763 -8.311 7.468 1.00 76.75 76 ILE A C 1
ATOM 635 O O . ILE A 1 76 ? -12.156 -9.276 7.014 1.00 76.75 76 ILE A O 1
ATOM 639 N N . VAL A 1 77 ? -13.344 -7.396 6.698 1.00 79.88 77 VAL A N 1
ATOM 640 C CA . VAL A 1 77 ? -13.281 -7.417 5.235 1.00 79.88 77 VAL A CA 1
ATOM 641 C C . VAL A 1 77 ? -12.499 -6.220 4.741 1.00 79.88 77 VAL A C 1
ATOM 643 O O . VAL A 1 77 ? -12.715 -5.089 5.184 1.00 79.88 77 VAL A O 1
ATOM 646 N N . LEU A 1 78 ? -11.634 -6.489 3.772 1.00 84.75 78 LEU A N 1
ATOM 647 C CA . LEU A 1 78 ? -10.918 -5.486 3.014 1.00 84.75 78 LEU A CA 1
ATOM 648 C C . LEU A 1 78 ? -11.682 -5.161 1.726 1.00 84.75 78 LEU A C 1
ATOM 650 O O . LEU A 1 78 ? -11.988 -6.047 0.931 1.00 84.75 78 LEU A O 1
ATOM 654 N N . GLN A 1 79 ? -11.992 -3.885 1.521 1.00 87.81 79 GLN A N 1
ATOM 655 C CA . GLN A 1 79 ? -12.713 -3.380 0.357 1.00 87.81 79 GLN A CA 1
ATOM 656 C C . GLN A 1 79 ? -11.872 -2.324 -0.355 1.00 87.81 79 GLN A C 1
ATOM 658 O O . GLN A 1 79 ? -11.361 -1.405 0.281 1.00 87.81 79 GLN A O 1
ATOM 663 N N . ILE A 1 80 ? -11.778 -2.427 -1.677 1.00 89.69 80 ILE A N 1
ATOM 664 C CA . ILE A 1 80 ? -11.281 -1.356 -2.542 1.00 89.69 80 ILE A CA 1
ATOM 665 C C . ILE A 1 80 ? -12.501 -0.828 -3.279 1.00 89.69 80 ILE A C 1
ATOM 667 O O . ILE A 1 80 ? -13.139 -1.575 -4.021 1.00 89.69 80 ILE A O 1
ATOM 671 N N . ILE A 1 81 ? -12.856 0.427 -3.035 1.00 91.50 81 ILE A N 1
ATOM 672 C CA . ILE A 1 81 ? -14.014 1.058 -3.670 1.00 91.50 81 ILE A CA 1
ATOM 673 C C . ILE A 1 81 ? -13.583 2.333 -4.400 1.00 91.50 81 ILE A C 1
ATOM 675 O O . ILE A 1 81 ? -12.621 2.972 -3.962 1.00 91.50 81 ILE A O 1
ATOM 679 N N . PRO A 1 82 ? -14.280 2.734 -5.474 1.00 90.88 82 PRO A N 1
ATOM 680 C CA . PRO A 1 82 ? -14.091 4.053 -6.067 1.00 90.88 82 PRO A CA 1
ATOM 681 C C . PRO A 1 82 ? -14.277 5.164 -5.023 1.00 90.88 82 PRO A C 1
ATOM 683 O O . PRO A 1 82 ? -15.116 5.051 -4.124 1.00 90.88 82 PRO A O 1
ATOM 686 N N . SER A 1 83 ? -13.459 6.207 -5.118 1.00 89.81 83 SER A N 1
ATOM 687 C CA . SER A 1 83 ? -13.634 7.459 -4.379 1.00 89.81 83 SER A CA 1
ATOM 688 C C . SER A 1 83 ? -14.667 8.356 -5.078 1.00 89.81 83 SER A C 1
ATOM 690 O O . SER A 1 83 ? -15.014 8.114 -6.231 1.00 89.81 83 SER A O 1
ATOM 692 N N . ASP A 1 84 ? -15.116 9.419 -4.404 1.00 86.81 84 ASP A N 1
ATOM 693 C CA . ASP A 1 84 ? -15.875 10.508 -5.045 1.00 86.81 84 ASP A CA 1
ATOM 694 C C . ASP A 1 84 ? -15.010 11.299 -6.050 1.00 86.81 84 ASP A C 1
ATOM 696 O O . ASP A 1 84 ? -15.525 11.995 -6.920 1.00 86.81 84 ASP A O 1
ATOM 700 N N . ASP A 1 85 ? -13.686 11.191 -5.918 1.00 87.88 85 ASP A N 1
ATOM 701 C CA . ASP A 1 85 ? -12.705 11.667 -6.890 1.00 87.88 85 ASP A CA 1
ATOM 702 C C . ASP A 1 85 ? -12.397 10.521 -7.862 1.00 87.88 85 ASP A C 1
ATOM 704 O O . ASP A 1 85 ? -11.873 9.489 -7.434 1.00 87.88 85 ASP A O 1
ATOM 708 N N . GLU A 1 86 ? -12.752 10.683 -9.141 1.00 82.31 86 GLU A N 1
ATOM 709 C CA . GLU A 1 86 ? -12.712 9.623 -10.163 1.00 82.31 86 GLU A CA 1
ATOM 710 C C . GLU A 1 86 ? -11.318 9.007 -10.354 1.00 82.31 86 GLU A C 1
ATOM 712 O O . GLU A 1 86 ? -11.198 7.866 -10.805 1.00 82.31 86 GLU A O 1
ATOM 717 N N . ASP A 1 87 ? -10.263 9.728 -9.974 1.00 89.81 87 ASP A N 1
ATOM 718 C CA . ASP A 1 87 ? -8.888 9.248 -10.057 1.00 89.81 87 ASP A CA 1
ATOM 719 C C . ASP A 1 87 ? -8.410 8.534 -8.781 1.00 89.81 87 ASP A C 1
ATOM 721 O O . ASP A 1 87 ? -7.292 8.030 -8.747 1.00 89.81 87 ASP A O 1
ATOM 725 N N . ASN A 1 88 ? -9.215 8.428 -7.725 1.00 93.38 88 ASN A N 1
ATOM 726 C CA . ASN A 1 88 ? -8.784 7.826 -6.464 1.00 93.38 88 ASN A CA 1
ATOM 727 C C . ASN A 1 88 ? -9.613 6.592 -6.093 1.00 93.38 88 ASN A C 1
ATOM 729 O O . ASN A 1 88 ? -10.768 6.417 -6.480 1.00 93.38 88 ASN A O 1
ATOM 733 N N . VAL A 1 89 ? -9.028 5.740 -5.257 1.00 94.31 89 VAL A N 1
ATOM 734 C CA . VAL A 1 89 ? -9.719 4.603 -4.647 1.00 94.31 89 VAL A CA 1
ATOM 735 C C . VAL A 1 89 ? -9.607 4.681 -3.135 1.00 94.31 89 VAL A C 1
ATOM 737 O O . VAL A 1 89 ? -8.621 5.159 -2.579 1.00 94.31 89 VAL A O 1
ATOM 740 N N . MET A 1 90 ? -10.628 4.203 -2.442 1.00 92.69 90 MET A N 1
ATOM 741 C CA . MET A 1 90 ? -10.633 4.101 -0.994 1.00 92.69 90 MET A CA 1
ATOM 742 C C . MET A 1 90 ? -10.409 2.646 -0.597 1.00 92.69 90 MET A C 1
ATOM 744 O O . MET A 1 90 ? -11.224 1.774 -0.901 1.00 92.69 90 MET A O 1
ATOM 748 N N . LEU A 1 91 ? -9.335 2.399 0.143 1.00 91.56 91 LEU A N 1
ATOM 749 C CA . LEU A 1 91 ? -9.116 1.145 0.846 1.00 91.56 91 LEU A CA 1
ATOM 750 C C . LEU A 1 91 ? -9.843 1.206 2.189 1.00 91.56 91 LEU A C 1
ATOM 752 O O . LEU A 1 91 ? -9.524 2.045 3.030 1.00 91.56 91 LEU A O 1
ATOM 756 N N . ARG A 1 92 ? -10.825 0.334 2.413 1.00 89.44 92 ARG A N 1
ATOM 757 C CA . ARG A 1 92 ? -11.577 0.246 3.670 1.00 89.44 92 ARG A CA 1
ATOM 758 C C . ARG A 1 92 ? -11.379 -1.109 4.321 1.00 89.44 92 ARG A C 1
ATOM 760 O O . ARG A 1 92 ? -11.462 -2.136 3.658 1.00 89.44 92 ARG A O 1
ATOM 767 N N . ILE A 1 93 ? -11.193 -1.092 5.635 1.00 86.88 93 I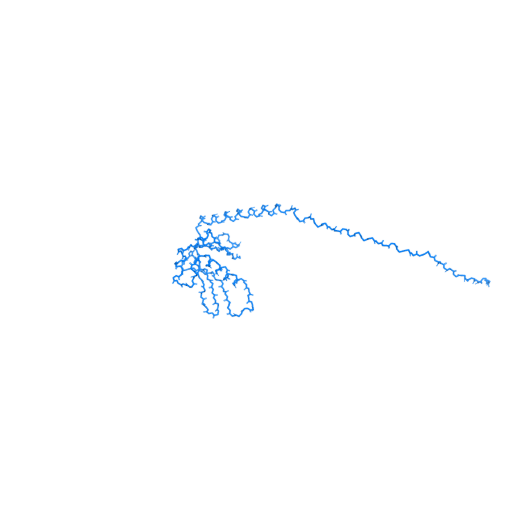LE A N 1
ATOM 768 C CA . ILE A 1 93 ? -11.253 -2.289 6.470 1.00 86.88 93 ILE A CA 1
ATOM 769 C C . ILE A 1 93 ? -12.504 -2.164 7.333 1.00 86.88 93 ILE A C 1
ATOM 771 O O . ILE A 1 93 ? -12.657 -1.187 8.074 1.00 86.88 93 ILE A O 1
ATOM 775 N N . VAL A 1 94 ? -13.422 -3.116 7.196 1.00 85.31 94 VAL A N 1
ATOM 776 C CA . VAL A 1 94 ? -14.768 -3.058 7.781 1.00 85.31 94 VAL A CA 1
ATOM 777 C C . VAL A 1 94 ? -15.012 -4.276 8.656 1.00 85.31 94 VAL A C 1
ATOM 779 O O . VAL A 1 94 ? -14.728 -5.401 8.256 1.00 85.31 94 VAL A O 1
ATOM 782 N N . GLN A 1 95 ? -15.590 -4.052 9.832 1.00 83.62 95 GLN A N 1
ATOM 783 C CA . GLN A 1 95 ? -16.086 -5.107 10.705 1.00 83.62 95 GLN A CA 1
ATOM 784 C C . GLN A 1 95 ? -17.540 -5.437 10.337 1.00 83.62 95 GLN A C 1
ATOM 786 O O . GLN A 1 95 ? -18.426 -4.599 10.508 1.00 83.62 95 GLN A O 1
ATOM 791 N N . LEU A 1 96 ? -17.815 -6.659 9.863 1.00 78.69 96 LEU A N 1
ATOM 792 C CA . LEU A 1 96 ? -19.140 -7.009 9.325 1.00 78.69 96 LEU A CA 1
ATOM 793 C C . LEU A 1 96 ? -20.253 -6.985 10.381 1.00 78.69 96 LEU A C 1
ATOM 795 O O . LEU A 1 96 ? -21.325 -6.447 10.119 1.00 78.69 96 LEU A O 1
ATOM 799 N N . LYS A 1 97 ? -20.008 -7.516 11.589 1.00 77.25 97 LYS A N 1
ATOM 800 C CA . LYS A 1 97 ? -21.048 -7.643 12.632 1.00 77.25 97 LYS A CA 1
ATOM 801 C C . LYS A 1 97 ? -21.642 -6.295 13.056 1.00 77.25 97 LYS A C 1
ATOM 803 O O . LYS A 1 97 ? -22.818 -6.219 13.392 1.00 77.25 97 LYS A O 1
ATOM 808 N N . SER A 1 98 ? -20.831 -5.242 13.044 1.00 73.88 98 SER A N 1
ATOM 809 C CA . SER A 1 98 ? -21.221 -3.887 13.444 1.00 73.88 98 SER A CA 1
ATOM 810 C C . SER A 1 98 ? -21.425 -2.945 12.255 1.00 73.88 98 SER A C 1
ATOM 812 O O . SER A 1 98 ? -21.812 -1.798 12.465 1.00 73.88 98 SER A O 1
ATOM 814 N N . SER A 1 99 ? -21.133 -3.393 11.024 1.00 77.25 99 SER A N 1
ATOM 815 C CA . SER A 1 99 ? -20.981 -2.531 9.836 1.00 77.25 99 SER A CA 1
ATOM 816 C C . SER A 1 99 ? -20.095 -1.303 10.097 1.00 77.25 99 SER A C 1
ATOM 818 O O . SER A 1 99 ? -20.245 -0.257 9.467 1.00 77.25 99 SER A O 1
ATOM 820 N N . ASN A 1 100 ? -19.177 -1.420 11.059 1.00 82.06 100 ASN A N 1
ATOM 821 C CA . ASN A 1 100 ? -18.330 -0.325 11.487 1.00 82.06 100 ASN A CA 1
ATOM 822 C C . ASN A 1 100 ? -17.075 -0.292 10.617 1.00 82.06 100 ASN A C 1
ATOM 824 O O . ASN A 1 100 ? -16.376 -1.296 10.450 1.00 82.06 100 ASN A O 1
ATOM 828 N N . VAL A 1 101 ? -16.790 0.881 10.062 1.00 81.25 101 VAL A N 1
ATOM 829 C CA . VAL A 1 101 ? -15.576 1.125 9.295 1.00 81.25 101 VAL A CA 1
ATOM 830 C C . VAL A 1 101 ? -14.419 1.320 10.270 1.00 81.25 101 VAL A C 1
ATOM 832 O O . VAL A 1 101 ? -14.273 2.383 10.871 1.00 81.25 101 VAL A O 1
ATOM 835 N N . VAL A 1 102 ? -13.571 0.298 10.389 1.00 83.44 102 VAL A N 1
ATOM 836 C CA . VAL A 1 102 ? -12.398 0.312 11.273 1.00 83.44 102 VAL A CA 1
ATOM 837 C C . VAL A 1 102 ? -11.390 1.343 10.778 1.00 83.44 102 VAL A C 1
ATOM 839 O O . VAL A 1 102 ? -10.983 2.237 11.516 1.00 83.44 102 VAL A O 1
ATOM 842 N N . THR A 1 103 ? -11.030 1.269 9.495 1.00 86.44 103 THR A N 1
ATOM 843 C CA . THR A 1 103 ? -10.152 2.258 8.869 1.00 86.44 103 THR A CA 1
ATOM 844 C C . THR A 1 103 ? -10.509 2.489 7.407 1.00 86.44 103 THR A C 1
ATOM 846 O O . THR A 1 103 ? -11.208 1.700 6.768 1.00 86.44 103 THR A O 1
ATOM 849 N N . SER A 1 104 ? -10.089 3.642 6.898 1.00 88.06 104 SER A N 1
ATOM 850 C CA . SER A 1 104 ? -10.262 4.031 5.500 1.00 88.06 104 SER A CA 1
ATOM 851 C C . SER A 1 104 ? -9.059 4.846 5.091 1.00 88.06 104 SER A C 1
ATOM 853 O O . SER A 1 104 ? -8.699 5.779 5.807 1.00 88.06 104 SER A O 1
ATOM 855 N N . ILE A 1 105 ? -8.465 4.476 3.971 1.00 89.38 105 ILE A N 1
ATOM 856 C CA . ILE A 1 105 ? -7.236 5.051 3.458 1.00 89.38 105 ILE A CA 1
ATOM 857 C C . ILE A 1 105 ? -7.513 5.430 2.012 1.00 89.38 105 ILE A C 1
ATOM 859 O O . ILE A 1 105 ? -7.852 4.572 1.196 1.00 89.38 105 ILE A O 1
ATOM 863 N N . LEU A 1 106 ? -7.407 6.721 1.714 1.00 92.06 106 LEU A N 1
ATOM 864 C CA . LEU A 1 106 ? -7.523 7.211 0.350 1.00 92.06 106 LEU A CA 1
ATOM 865 C C . LEU A 1 106 ? -6.203 6.939 -0.370 1.00 92.06 106 LEU A C 1
ATOM 867 O O . LEU A 1 106 ? -5.138 7.329 0.106 1.00 92.06 106 LEU A O 1
ATOM 871 N N . LEU A 1 107 ? -6.290 6.264 -1.506 1.00 94.75 107 LEU A N 1
ATOM 872 C CA . LEU A 1 107 ? -5.176 5.952 -2.382 1.00 94.75 107 LEU A CA 1
ATOM 873 C C . LEU A 1 107 ? -5.396 6.688 -3.690 1.00 94.75 107 LEU A C 1
ATOM 875 O O . LEU A 1 107 ? -6.466 6.588 -4.294 1.00 94.75 107 LEU A O 1
ATOM 879 N N . ARG A 1 108 ? -4.378 7.415 -4.128 1.00 95.19 108 ARG A N 1
ATOM 880 C CA . ARG A 1 108 ? -4.452 8.168 -5.369 1.00 95.19 108 ARG A CA 1
ATOM 881 C C . ARG A 1 108 ? -3.929 7.377 -6.544 1.00 95.19 108 ARG A C 1
ATOM 883 O O . ARG A 1 108 ? -3.043 6.526 -6.392 1.00 95.19 108 ARG A O 1
ATOM 890 N N . LYS A 1 109 ? -4.439 7.705 -7.723 1.00 94.38 109 LYS A N 1
ATOM 891 C CA . LYS A 1 109 ? -3.828 7.258 -8.964 1.00 94.38 109 LYS A CA 1
ATOM 892 C C . LYS A 1 109 ? -2.454 7.915 -9.138 1.00 94.38 109 LYS A C 1
ATOM 894 O O . LYS A 1 109 ? -2.250 9.089 -8.805 1.00 94.38 109 LYS A O 1
ATOM 899 N N . PRO A 1 110 ? -1.473 7.142 -9.603 1.00 94.19 110 PRO A N 1
ATOM 900 C CA . PRO A 1 110 ? -0.146 7.622 -9.918 1.00 94.19 110 PRO A CA 1
ATOM 901 C C . PRO A 1 110 ? -0.170 8.447 -11.203 1.00 94.19 110 PRO A C 1
ATOM 903 O O . PRO A 1 110 ? -0.964 8.224 -12.114 1.00 94.19 110 PRO A O 1
ATOM 906 N N . THR A 1 111 ? 0.775 9.368 -11.304 1.00 94.44 111 THR A N 1
ATOM 907 C CA . THR A 1 111 ? 1.132 10.003 -12.574 1.00 94.44 111 THR A CA 1
ATOM 908 C C . THR A 1 111 ? 1.919 9.033 -13.461 1.00 94.44 111 THR A C 1
ATOM 910 O O . THR A 1 111 ? 2.568 8.110 -12.966 1.00 94.44 111 THR A O 1
ATOM 913 N N . ASP A 1 112 ? 1.972 9.288 -14.770 1.00 93.81 112 ASP A N 1
ATOM 914 C CA . ASP A 1 112 ? 2.781 8.494 -15.711 1.00 93.81 112 ASP A CA 1
ATOM 915 C C . ASP A 1 112 ? 4.255 8.378 -15.293 1.00 93.81 112 ASP A C 1
ATOM 917 O O . ASP A 1 112 ? 4.901 7.355 -15.521 1.00 93.81 112 ASP A O 1
ATOM 921 N N . ILE A 1 113 ? 4.806 9.434 -14.686 1.00 96.06 113 ILE A N 1
ATOM 922 C CA . ILE A 1 113 ? 6.188 9.449 -14.192 1.00 96.06 113 ILE A CA 1
ATOM 923 C C . ILE A 1 113 ? 6.346 8.463 -13.028 1.00 96.06 113 ILE A C 1
ATOM 925 O O . ILE A 1 113 ? 7.334 7.731 -12.970 1.00 96.06 113 ILE A O 1
ATOM 929 N N . GLU A 1 114 ? 5.376 8.420 -12.117 1.00 94.50 114 GLU A N 1
ATOM 930 C CA . GLU A 1 114 ? 5.374 7.510 -10.969 1.00 94.50 114 GLU A CA 1
ATOM 931 C C . GLU A 1 114 ? 5.152 6.058 -11.397 1.00 94.50 114 GLU A C 1
ATOM 933 O O . GLU A 1 114 ? 5.841 5.177 -10.891 1.00 94.50 114 GLU A O 1
ATOM 938 N N . ILE A 1 115 ? 4.283 5.811 -12.382 1.00 94.00 115 ILE A N 1
ATOM 939 C CA . ILE A 1 115 ? 4.110 4.482 -12.988 1.00 94.00 115 ILE A CA 1
ATOM 940 C C . ILE A 1 115 ? 5.425 4.008 -13.610 1.00 94.00 115 ILE A C 1
ATOM 942 O O . ILE A 1 115 ? 5.884 2.906 -13.321 1.00 94.00 115 ILE A O 1
ATOM 946 N N . LYS A 1 116 ? 6.071 4.840 -14.439 1.00 94.50 116 LYS A N 1
ATOM 947 C CA . LYS A 1 116 ? 7.353 4.489 -15.073 1.00 94.50 116 LYS A CA 1
ATOM 948 C C . LYS A 1 116 ? 8.423 4.167 -14.036 1.00 94.50 116 LYS A C 1
ATOM 950 O O . LYS A 1 116 ? 9.150 3.191 -14.202 1.00 94.50 116 LYS A O 1
ATOM 955 N N . ARG A 1 117 ? 8.498 4.962 -12.963 1.00 94.75 117 ARG A N 1
ATOM 956 C CA . ARG A 1 117 ? 9.414 4.712 -11.845 1.00 94.75 117 ARG A CA 1
ATOM 957 C C . ARG A 1 117 ? 9.104 3.378 -11.165 1.00 94.75 117 ARG A C 1
ATOM 959 O O . ARG A 1 117 ? 10.011 2.573 -11.008 1.00 94.75 117 ARG A O 1
ATOM 966 N N . HIS A 1 118 ? 7.835 3.114 -10.851 1.00 92.06 118 HIS A N 1
ATOM 967 C CA . HIS A 1 118 ? 7.406 1.863 -10.229 1.00 92.06 118 HIS A CA 1
ATOM 968 C C . HIS A 1 118 ? 7.765 0.636 -11.078 1.00 92.06 118 HIS A C 1
ATOM 970 O O . HIS A 1 118 ? 8.343 -0.324 -10.572 1.00 92.06 118 HIS A O 1
ATOM 976 N N . VAL A 1 119 ? 7.463 0.673 -12.378 1.00 92.44 119 VAL A N 1
ATOM 977 C CA . VAL A 1 119 ? 7.766 -0.428 -13.303 1.00 92.44 119 VAL A CA 1
ATOM 978 C C . VAL A 1 119 ? 9.275 -0.653 -13.414 1.00 92.44 119 VAL A C 1
ATOM 980 O O . VAL A 1 119 ? 9.716 -1.801 -13.399 1.00 92.44 119 VAL A O 1
ATOM 983 N N . LEU A 1 120 ? 10.073 0.418 -13.475 1.00 94.62 120 LEU A N 1
ATOM 984 C CA . LEU A 1 120 ? 11.532 0.316 -13.511 1.00 94.62 120 LEU A CA 1
ATOM 985 C C . LEU A 1 120 ? 12.098 -0.302 -12.224 1.00 94.62 120 LEU A C 1
ATOM 987 O O . LEU A 1 120 ? 12.910 -1.220 -12.304 1.00 94.62 120 LEU A O 1
ATOM 991 N N . GLU A 1 121 ? 11.643 0.150 -11.053 1.00 91.81 121 GLU A N 1
ATOM 992 C CA . GLU A 1 121 ? 12.042 -0.412 -9.754 1.00 91.81 121 GLU A CA 1
ATOM 993 C C . GLU A 1 121 ? 11.710 -1.909 -9.672 1.00 91.81 121 GLU A C 1
ATOM 995 O O . GLU A 1 121 ? 12.541 -2.715 -9.255 1.00 91.81 121 GLU A O 1
ATOM 1000 N N . ARG A 1 122 ? 10.512 -2.305 -10.124 1.00 90.81 122 ARG A N 1
ATOM 1001 C CA . ARG A 1 122 ? 10.098 -3.714 -10.167 1.00 90.81 122 ARG A CA 1
ATOM 1002 C C . ARG A 1 122 ? 10.933 -4.545 -11.133 1.00 90.81 122 ARG A C 1
ATOM 1004 O O . ARG A 1 122 ? 11.296 -5.668 -10.794 1.00 90.81 122 ARG A O 1
ATOM 1011 N N . TYR A 1 123 ? 11.248 -4.001 -12.305 1.00 93.56 123 TYR A N 1
ATOM 1012 C CA . TYR A 1 123 ? 12.112 -4.661 -13.280 1.00 93.56 123 TYR A CA 1
ATOM 1013 C C . TYR A 1 123 ? 13.503 -4.927 -12.692 1.00 93.56 123 TYR A C 1
ATOM 1015 O O . TYR A 1 123 ? 13.982 -6.055 -12.750 1.00 93.56 123 TYR A O 1
ATOM 1023 N N . GLN A 1 124 ? 14.109 -3.923 -12.055 1.00 95.31 124 GLN A N 1
ATOM 1024 C CA . GLN A 1 124 ? 15.425 -4.049 -11.425 1.00 95.31 124 GLN A CA 1
ATOM 1025 C C . GLN A 1 124 ? 15.421 -5.071 -10.280 1.00 95.31 124 GLN A C 1
ATOM 1027 O O . GLN A 1 124 ? 16.318 -5.904 -10.195 1.00 95.31 124 GLN A O 1
ATOM 1032 N N . GLN A 1 125 ? 14.391 -5.055 -9.424 1.00 92.38 125 GLN A N 1
ATOM 1033 C CA . GLN A 1 125 ? 14.230 -6.054 -8.359 1.00 92.38 125 GLN A CA 1
ATOM 1034 C C . GLN A 1 125 ? 14.138 -7.477 -8.919 1.00 92.38 125 GLN A C 1
ATOM 1036 O O . GLN A 1 125 ? 14.761 -8.393 -8.385 1.00 92.38 125 GLN A O 1
ATOM 1041 N N . LEU A 1 126 ? 13.376 -7.664 -9.998 1.00 93.38 126 LEU A N 1
ATOM 1042 C CA . LEU A 1 126 ? 13.229 -8.967 -10.636 1.00 93.38 126 LEU A CA 1
ATOM 1043 C C . LEU A 1 126 ? 14.532 -9.425 -11.299 1.00 93.38 126 LEU A C 1
ATOM 1045 O O . LEU A 1 126 ? 14.879 -10.597 -11.208 1.00 93.38 126 LEU A O 1
ATOM 1049 N N . GLU A 1 127 ? 15.265 -8.518 -11.944 1.00 95.88 127 GLU A N 1
ATOM 1050 C CA . GLU A 1 127 ? 16.558 -8.817 -12.561 1.00 95.88 127 GLU A CA 1
ATOM 1051 C C . GLU A 1 127 ? 17.571 -9.319 -11.523 1.00 95.88 127 GLU A C 1
ATOM 1053 O O . GLU A 1 127 ? 18.224 -10.340 -11.752 1.00 95.88 127 GLU A O 1
ATOM 1058 N N . ILE A 1 128 ? 17.627 -8.669 -10.355 1.00 94.44 128 ILE A N 1
ATOM 1059 C CA . ILE A 1 128 ? 18.450 -9.102 -9.218 1.00 94.44 128 ILE A CA 1
ATOM 1060 C C . ILE A 1 128 ? 18.023 -10.498 -8.744 1.00 94.44 128 ILE A C 1
ATOM 1062 O O . ILE A 1 128 ? 18.856 -11.399 -8.694 1.00 94.44 128 ILE A O 1
ATOM 1066 N N . GLN A 1 129 ? 16.730 -10.722 -8.486 1.00 93.19 129 GLN A N 1
ATOM 1067 C CA . GLN A 1 129 ? 16.230 -12.024 -8.018 1.00 93.19 129 GLN A CA 1
ATOM 1068 C C . GLN A 1 129 ? 16.493 -13.153 -9.023 1.00 93.19 129 GLN A C 1
ATOM 1070 O O . GLN A 1 129 ? 16.856 -14.263 -8.644 1.00 93.19 129 GLN A O 1
ATOM 1075 N N . VAL A 1 130 ? 16.336 -12.889 -10.323 1.00 93.75 130 VAL A N 1
ATOM 1076 C CA . VAL A 1 130 ? 16.644 -13.866 -11.376 1.00 93.75 130 VAL A CA 1
ATOM 1077 C C . VAL A 1 130 ? 18.140 -14.160 -11.424 1.00 93.75 130 VAL A C 1
ATOM 1079 O O . VAL A 1 130 ? 18.522 -15.310 -11.639 1.00 93.75 130 VAL A O 1
ATOM 1082 N N . HIS A 1 131 ? 18.991 -13.150 -11.240 1.00 92.19 131 HIS A N 1
ATOM 1083 C CA . HIS A 1 131 ? 20.435 -13.340 -11.171 1.00 92.19 131 HIS A CA 1
ATOM 1084 C C . HIS A 1 131 ? 20.831 -14.211 -9.970 1.00 92.19 131 HIS A C 1
ATOM 1086 O O . HIS A 1 131 ? 21.542 -15.196 -10.157 1.00 92.19 131 HIS A O 1
ATOM 1092 N N . GLU A 1 132 ? 20.299 -13.919 -8.781 1.00 92.44 132 GLU A N 1
ATOM 1093 C CA . GLU A 1 132 ? 20.513 -14.700 -7.554 1.00 92.44 132 GLU A CA 1
ATOM 1094 C C . GLU A 1 132 ? 20.033 -16.152 -7.706 1.00 92.44 132 GLU A C 1
ATOM 1096 O O . GLU A 1 132 ? 20.765 -17.088 -7.382 1.00 92.44 132 GLU A O 1
ATOM 1101 N N . LEU A 1 133 ? 18.843 -16.364 -8.283 1.00 91.69 133 LEU A N 1
ATOM 1102 C CA . LEU A 1 133 ? 18.296 -17.700 -8.558 1.00 91.69 133 LEU A CA 1
ATOM 1103 C C . LEU A 1 133 ? 19.132 -18.493 -9.574 1.00 91.69 133 LEU A C 1
ATOM 1105 O O . LEU A 1 133 ? 19.210 -19.717 -9.506 1.00 91.69 133 LEU A O 1
ATOM 1109 N N . ARG A 1 134 ? 19.768 -17.812 -10.533 1.00 89.06 134 ARG A N 1
ATOM 1110 C CA . ARG A 1 134 ? 20.676 -18.441 -11.508 1.00 89.06 134 ARG A CA 1
ATOM 1111 C C . ARG A 1 134 ? 22.055 -18.748 -10.934 1.00 89.06 134 ARG A C 1
ATOM 1113 O O . ARG A 1 134 ? 22.744 -19.587 -11.502 1.00 89.06 134 ARG A O 1
ATOM 1120 N N . GLN A 1 135 ? 22.456 -18.069 -9.862 1.00 83.69 135 GLN A N 1
ATOM 1121 C CA . GLN A 1 135 ? 23.712 -18.308 -9.147 1.00 83.69 135 GLN A CA 1
ATOM 1122 C C . GLN A 1 135 ? 23.585 -19.327 -8.010 1.00 83.69 135 GLN A C 1
ATOM 1124 O O . GLN A 1 135 ? 24.600 -19.800 -7.515 1.00 83.69 135 GLN A O 1
ATOM 1129 N N . SER A 1 136 ? 22.364 -19.719 -7.641 1.00 68.94 136 SER A N 1
ATOM 1130 C CA . SER A 1 136 ? 22.101 -20.749 -6.630 1.00 68.94 136 SER A CA 1
ATOM 1131 C C . SER A 1 136 ? 22.108 -22.231 -7.089 1.00 68.94 136 SER A C 1
ATOM 1133 O O . SER A 1 136 ? 21.762 -23.077 -6.260 1.00 68.94 136 SER A O 1
ATOM 1135 N N . PRO A 1 137 ? 22.523 -22.646 -8.310 1.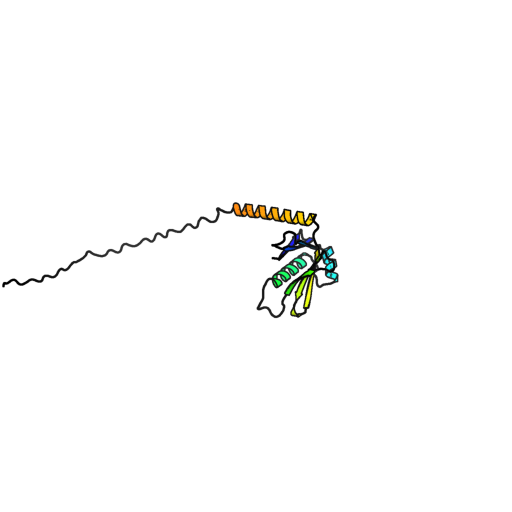00 58.75 137 PRO A N 1
ATOM 1136 C CA . PRO A 1 137 ? 22.764 -24.056 -8.584 1.00 58.75 137 PRO A CA 1
ATOM 1137 C C . PRO A 1 137 ? 24.212 -24.410 -8.210 1.00 58.75 137 PRO A C 1
ATOM 1139 O O . PRO A 1 137 ? 25.065 -24.372 -9.084 1.00 58.75 137 PRO A O 1
ATOM 1142 N N . ASP A 1 138 ? 24.480 -24.703 -6.926 1.00 54.56 138 ASP A N 1
ATOM 1143 C CA . ASP A 1 138 ? 25.620 -25.551 -6.489 1.00 54.56 138 ASP A CA 1
ATOM 1144 C C . ASP A 1 138 ? 25.647 -25.909 -4.977 1.00 54.56 138 ASP A C 1
ATOM 1146 O O . ASP A 1 138 ? 26.435 -26.758 -4.575 1.00 54.56 138 ASP A O 1
ATOM 1150 N N . GLU A 1 139 ? 24.764 -25.382 -4.114 1.00 53.84 139 GLU A N 1
ATOM 1151 C CA . GLU A 1 139 ? 24.781 -25.719 -2.665 1.00 53.84 139 GLU A CA 1
ATOM 1152 C C . GLU A 1 139 ? 23.851 -26.880 -2.233 1.00 53.84 139 GLU A C 1
ATOM 1154 O O . GLU A 1 139 ? 23.737 -27.171 -1.044 1.00 53.84 139 GLU A O 1
ATOM 1159 N N . GLN A 1 140 ? 23.193 -27.589 -3.161 1.00 50.09 140 GLN A N 1
ATOM 1160 C CA . GLN A 1 140 ? 22.282 -28.711 -2.837 1.00 50.09 140 GLN A CA 1
ATOM 1161 C C . GLN A 1 140 ? 22.684 -30.073 -3.431 1.00 50.09 140 GLN A C 1
ATOM 1163 O O . GLN A 1 140 ? 21.828 -30.931 -3.651 1.00 50.09 140 GLN A O 1
ATOM 1168 N N . THR A 1 141 ? 23.981 -30.326 -3.625 1.00 49.09 141 THR A N 1
ATOM 1169 C CA . THR A 1 141 ? 24.475 -31.677 -3.954 1.00 49.09 141 THR A CA 1
ATOM 1170 C C . THR A 1 141 ? 25.622 -32.087 -3.037 1.00 49.09 141 THR A C 1
ATOM 1172 O O . THR A 1 141 ? 26.769 -32.118 -3.449 1.00 49.09 141 THR A O 1
ATOM 1175 N N . ASP A 1 142 ? 25.307 -32.410 -1.782 1.00 45.59 142 ASP A N 1
ATOM 1176 C CA . ASP A 1 142 ? 26.137 -33.313 -0.972 1.00 45.59 142 ASP A CA 1
ATOM 1177 C C . ASP A 1 142 ? 25.293 -33.957 0.139 1.00 45.59 142 ASP A C 1
ATOM 1179 O O . ASP A 1 142 ? 25.459 -33.732 1.335 1.00 45.59 142 ASP A O 1
ATOM 1183 N N . VAL A 1 143 ? 24.341 -34.803 -0.265 1.00 46.06 143 VAL A N 1
ATOM 1184 C CA . VAL A 1 143 ? 23.928 -35.905 0.610 1.00 46.06 143 VAL A CA 1
ATOM 1185 C C . VAL A 1 143 ? 24.942 -37.014 0.367 1.00 46.06 143 VAL A C 1
ATOM 1187 O O . VAL A 1 143 ? 24.776 -37.843 -0.527 1.00 46.06 143 VAL A O 1
ATOM 1190 N N . SER A 1 144 ? 26.024 -37.000 1.147 1.00 40.00 144 SER A N 1
ATOM 1191 C CA . SER A 1 144 ? 26.849 -38.188 1.350 1.00 40.00 144 SER A CA 1
ATOM 1192 C C . SER A 1 144 ? 25.933 -39.294 1.872 1.00 40.00 144 SER A C 1
ATOM 1194 O O . SER A 1 144 ? 25.515 -39.272 3.027 1.00 40.00 144 SER A O 1
ATOM 1196 N N . ILE A 1 145 ? 25.564 -40.236 1.006 1.00 48.84 145 ILE A N 1
ATOM 1197 C CA . ILE A 1 145 ? 24.941 -41.484 1.432 1.00 48.84 145 ILE A CA 1
ATOM 1198 C C . ILE A 1 145 ? 26.026 -42.234 2.203 1.00 48.84 145 ILE A C 1
ATOM 1200 O O . ILE A 1 145 ? 26.978 -42.746 1.610 1.00 48.84 145 ILE A O 1
ATOM 1204 N N . GLU A 1 146 ? 25.898 -42.259 3.529 1.00 43.69 146 GLU A N 1
ATOM 1205 C CA . GLU A 1 146 ? 26.632 -43.178 4.390 1.00 43.69 146 GLU A CA 1
ATOM 1206 C C . GLU A 1 146 ? 26.452 -44.588 3.826 1.00 43.69 146 GLU A C 1
ATOM 1208 O O . GLU A 1 146 ? 25.365 -45.165 3.846 1.00 43.69 146 GLU A O 1
ATOM 1213 N N . THR A 1 147 ? 27.522 -45.140 3.256 1.00 43.06 147 THR A N 1
ATOM 1214 C CA . THR A 1 147 ? 27.542 -46.556 2.910 1.00 43.06 147 THR A CA 1
ATOM 1215 C C . THR A 1 147 ? 27.758 -47.301 4.218 1.00 43.06 147 THR A C 1
ATOM 1217 O O . THR A 1 147 ? 28.881 -47.439 4.702 1.00 43.06 147 THR A O 1
ATOM 1220 N N . GLU A 1 148 ? 26.654 -47.710 4.833 1.00 41.41 148 GLU A N 1
ATOM 1221 C CA . GLU A 1 148 ? 26.633 -48.599 5.983 1.00 41.41 148 GLU A CA 1
ATOM 1222 C C . GLU A 1 148 ? 27.342 -49.909 5.588 1.00 41.41 148 GLU A C 1
ATOM 1224 O O . GLU A 1 148 ? 26.825 -50.733 4.831 1.00 41.41 148 GLU A O 1
ATOM 1229 N N . ASN A 1 149 ? 28.584 -50.082 6.050 1.00 41.06 149 ASN A N 1
ATOM 1230 C CA . ASN A 1 149 ? 29.324 -51.334 5.926 1.00 41.06 149 ASN A CA 1
ATOM 1231 C C . ASN A 1 149 ? 28.671 -52.371 6.850 1.00 41.06 149 ASN A C 1
ATOM 1233 O O . ASN A 1 149 ? 29.097 -52.581 7.986 1.00 41.06 149 ASN A O 1
ATOM 1237 N N . VAL A 1 150 ? 27.628 -53.039 6.361 1.00 38.94 150 VAL A N 1
ATOM 1238 C CA . VAL A 1 150 ? 27.075 -54.227 7.012 1.00 38.94 150 VAL A CA 1
ATOM 1239 C C . VAL A 1 150 ? 28.059 -55.380 6.801 1.00 38.94 150 VAL A C 1
ATOM 1241 O O . VAL A 1 150 ? 28.070 -56.051 5.769 1.00 38.94 150 VAL A O 1
ATOM 1244 N N . GLN A 1 151 ? 28.917 -55.611 7.796 1.00 40.66 151 GLN A N 1
ATOM 1245 C CA . GLN A 1 151 ? 29.719 -56.827 7.917 1.00 40.66 151 GLN A CA 1
ATOM 1246 C C . GLN A 1 151 ? 28.778 -58.015 8.175 1.00 40.66 151 GLN A C 1
ATOM 1248 O O . GLN A 1 151 ? 28.348 -58.270 9.300 1.00 40.66 151 GLN A O 1
ATOM 1253 N N . ILE A 1 152 ? 28.437 -58.752 7.117 1.00 41.44 152 ILE A N 1
ATOM 1254 C CA . ILE A 1 152 ? 27.688 -60.005 7.235 1.00 41.44 152 ILE A CA 1
ATOM 1255 C C . ILE A 1 152 ? 28.637 -61.069 7.800 1.00 41.44 152 ILE A C 1
ATOM 1257 O O . ILE A 1 152 ? 29.636 -61.434 7.181 1.00 41.44 152 ILE A O 1
ATOM 1261 N N . SER A 1 153 ? 28.315 -61.563 8.995 1.00 37.25 153 SER A N 1
ATOM 1262 C CA . SER A 1 153 ? 29.015 -62.675 9.641 1.00 37.25 153 SER A CA 1
ATOM 1263 C C . SER A 1 153 ? 28.808 -63.971 8.847 1.00 37.25 153 SER A C 1
ATOM 1265 O O . SER A 1 153 ? 27.676 -64.410 8.643 1.00 37.25 153 SER A O 1
ATOM 1267 N N . GLN A 1 154 ? 29.903 -64.605 8.414 1.00 37.69 154 GLN A N 1
ATOM 1268 C CA . GLN A 1 154 ? 29.882 -65.952 7.842 1.00 37.69 154 GLN A CA 1
ATOM 1269 C C . GLN A 1 154 ? 29.426 -66.956 8.906 1.00 37.69 154 GLN A C 1
ATOM 1271 O O . GLN A 1 154 ? 30.133 -67.209 9.878 1.00 37.69 154 GLN A O 1
ATOM 1276 N N . THR A 1 155 ? 28.252 -67.552 8.698 1.00 39.47 155 THR A N 1
ATOM 1277 C CA . THR A 1 155 ? 27.812 -68.734 9.445 1.00 39.47 155 THR A CA 1
ATOM 1278 C C . THR A 1 155 ? 28.040 -69.953 8.559 1.00 39.47 155 THR A C 1
ATOM 1280 O O . THR A 1 155 ? 27.476 -70.063 7.472 1.00 39.47 155 THR A O 1
ATOM 1283 N N . THR A 1 156 ? 28.929 -70.834 8.999 1.00 40.31 156 THR A N 1
ATOM 1284 C CA . THR A 1 156 ? 29.271 -72.107 8.367 1.00 40.31 156 THR A CA 1
ATOM 1285 C C . THR A 1 156 ? 28.116 -73.105 8.489 1.00 40.31 156 THR A C 1
ATOM 1287 O O . THR A 1 156 ? 27.561 -73.288 9.570 1.00 40.31 156 THR A O 1
ATOM 1290 N N . ALA A 1 157 ? 27.780 -73.792 7.392 1.00 42.28 157 ALA A N 1
ATOM 1291 C CA . ALA A 1 157 ? 26.907 -74.968 7.397 1.00 42.28 157 ALA A CA 1
ATOM 1292 C C . ALA A 1 157 ? 27.607 -76.160 6.695 1.00 42.28 157 ALA A C 1
ATOM 1294 O O . ALA A 1 157 ? 28.365 -75.937 5.748 1.00 42.28 157 ALA A O 1
ATOM 1295 N N . PRO A 1 158 ? 27.416 -77.401 7.190 1.00 52.66 158 PRO A N 1
ATOM 1296 C CA . PRO A 1 158 ? 28.245 -78.577 6.889 1.00 52.66 158 PRO A CA 1
ATOM 1297 C C . PRO A 1 158 ? 27.867 -79.289 5.567 1.00 52.66 158 PRO A C 1
ATOM 1299 O O . PRO A 1 158 ? 26.818 -78.992 4.994 1.00 52.66 158 PRO A O 1
ATOM 1302 N N . PRO A 1 159 ? 28.715 -80.215 5.059 1.00 49.22 159 PRO A N 1
ATOM 1303 C CA . PRO A 1 159 ? 28.577 -80.804 3.721 1.00 49.22 159 PRO A CA 1
ATOM 1304 C C . PRO A 1 159 ? 27.381 -81.767 3.580 1.00 49.22 159 PRO A C 1
ATOM 1306 O O . PRO A 1 159 ? 26.879 -82.283 4.581 1.00 49.22 159 PRO A O 1
ATOM 1309 N N . PRO A 1 160 ? 26.931 -82.042 2.338 1.00 46.72 160 PRO A N 1
ATOM 1310 C CA . PRO A 1 160 ? 25.737 -82.839 2.083 1.00 46.72 160 PRO A CA 1
ATOM 1311 C C . PRO A 1 160 ? 25.995 -84.342 2.263 1.00 46.72 160 PRO A C 1
ATOM 1313 O O . PRO A 1 160 ? 26.890 -84.913 1.642 1.00 46.72 160 PRO A O 1
ATOM 1316 N N . THR A 1 161 ? 25.146 -84.994 3.058 1.00 39.66 161 THR A N 1
ATOM 1317 C CA . THR A 1 161 ? 25.021 -86.456 3.115 1.00 39.66 161 THR A CA 1
ATOM 1318 C C . THR A 1 161 ? 23.884 -86.878 2.192 1.00 39.66 161 THR A C 1
ATOM 1320 O O . THR A 1 161 ? 22.715 -86.629 2.487 1.00 39.66 161 THR A O 1
ATOM 1323 N N . THR A 1 162 ? 24.209 -87.514 1.068 1.00 41.75 162 THR A N 1
ATOM 1324 C CA . THR A 1 162 ? 23.219 -88.148 0.190 1.00 41.75 162 THR A CA 1
ATOM 1325 C C . THR A 1 162 ? 23.135 -89.633 0.524 1.00 41.75 162 THR A C 1
ATOM 1327 O O . THR A 1 162 ? 24.044 -90.404 0.227 1.00 41.75 162 THR A O 1
ATOM 1330 N N . THR A 1 163 ? 22.029 -90.027 1.149 1.00 40.44 163 THR A N 1
ATOM 1331 C CA . THR A 1 163 ? 21.637 -91.421 1.370 1.00 40.44 163 THR A CA 1
ATOM 1332 C C . THR A 1 163 ? 20.890 -91.907 0.127 1.00 40.44 163 THR A C 1
ATOM 1334 O O . THR A 1 163 ? 19.775 -91.457 -0.127 1.00 40.44 163 THR A O 1
ATOM 1337 N N . ILE A 1 164 ? 21.489 -92.804 -0.660 1.00 46.44 164 ILE A N 1
ATOM 1338 C CA . ILE A 1 164 ? 20.782 -93.556 -1.706 1.00 46.44 164 ILE A CA 1
ATOM 1339 C C . ILE A 1 164 ? 20.488 -94.946 -1.146 1.00 46.44 164 ILE A C 1
ATOM 1341 O O . ILE A 1 164 ? 21.386 -95.637 -0.670 1.00 46.44 164 ILE A O 1
ATOM 1345 N N . HIS A 1 165 ? 19.207 -95.308 -1.159 1.00 40.56 165 HIS A N 1
ATOM 1346 C CA . HIS A 1 165 ? 18.707 -96.612 -0.749 1.00 40.56 165 HIS A CA 1
ATOM 1347 C C . HIS A 1 165 ? 19.087 -97.696 -1.762 1.00 40.56 165 HIS A C 1
ATOM 1349 O O . HIS A 1 165 ? 18.719 -97.614 -2.932 1.00 40.56 165 HIS A O 1
ATOM 1355 N N . ASP A 1 166 ? 19.731 -98.746 -1.257 1.00 39.72 166 ASP A N 1
ATOM 1356 C CA . ASP A 1 166 ? 19.672 -100.096 -1.808 1.00 39.72 166 ASP A CA 1
ATOM 1357 C C . ASP A 1 166 ? 18.226 -100.604 -1.833 1.00 39.72 166 ASP A C 1
ATOM 1359 O O . ASP A 1 166 ? 17.528 -100.554 -0.815 1.00 39.72 166 ASP A O 1
ATOM 1363 N N . ARG A 1 167 ? 17.819 -101.167 -2.975 1.00 42.38 167 ARG A N 1
ATOM 1364 C CA . ARG A 1 167 ? 16.970 -102.366 -3.061 1.00 42.38 167 ARG A CA 1
ATOM 1365 C C . ARG A 1 167 ? 17.034 -102.957 -4.472 1.00 42.38 167 ARG A C 1
ATOM 1367 O O . ARG A 1 167 ? 16.335 -102.528 -5.381 1.00 42.38 167 ARG A O 1
ATOM 1374 N N . ASN A 1 168 ? 17.971 -103.886 -4.628 1.00 39.25 168 ASN A N 1
ATOM 1375 C CA . ASN A 1 168 ? 17.748 -105.281 -5.002 1.00 39.25 168 ASN A CA 1
ATOM 1376 C C . ASN A 1 168 ? 16.406 -105.683 -5.660 1.00 39.25 168 ASN A C 1
ATOM 1378 O O . ASN A 1 168 ? 15.332 -105.429 -5.115 1.00 39.25 168 ASN A O 1
ATOM 1382 N N . ASP A 1 169 ? 16.571 -106.497 -6.711 1.00 38.44 169 ASP A N 1
ATOM 1383 C CA . ASP A 1 169 ? 15.969 -107.828 -6.915 1.00 38.44 169 ASP A CA 1
ATOM 1384 C C . ASP A 1 169 ? 14.937 -108.060 -8.044 1.00 38.44 169 ASP A C 1
ATOM 1386 O O . ASP A 1 169 ? 13.932 -107.367 -8.172 1.00 38.44 169 ASP A O 1
ATOM 1390 N N . HIS A 1 170 ? 15.205 -109.178 -8.748 1.00 50.78 170 HIS A N 1
ATOM 1391 C CA . HIS A 1 170 ? 14.347 -110.053 -9.577 1.00 50.78 170 HIS A CA 1
ATOM 1392 C C . HIS A 1 170 ? 14.362 -109.887 -11.107 1.00 50.78 170 HIS A C 1
ATOM 1394 O O . HIS A 1 170 ? 13.461 -109.336 -11.730 1.00 50.78 170 HIS A O 1
ATOM 1400 N N . ASP A 1 171 ? 15.430 -110.399 -11.718 1.00 45.25 171 ASP A N 1
ATOM 1401 C CA . ASP A 1 171 ? 15.486 -111.743 -12.328 1.00 45.25 171 ASP A CA 1
ATOM 1402 C C . ASP A 1 171 ? 14.168 -112.502 -12.667 1.00 45.25 171 ASP A C 1
ATOM 1404 O O . ASP A 1 171 ? 13.285 -112.664 -11.823 1.00 45.25 171 ASP A O 1
ATOM 1408 N N . ILE A 1 172 ? 14.199 -113.110 -13.869 1.00 44.19 172 ILE A N 1
ATOM 1409 C CA . ILE A 1 172 ? 13.537 -114.347 -14.364 1.00 44.19 172 ILE A CA 1
ATOM 1410 C C . ILE A 1 172 ? 12.305 -114.225 -15.300 1.00 44.19 172 ILE A C 1
ATOM 1412 O O . ILE A 1 172 ? 11.165 -114.032 -14.884 1.00 44.19 172 ILE A O 1
ATOM 1416 N N . ASP A 1 173 ? 12.613 -114.467 -16.583 1.00 47.66 173 ASP A N 1
ATOM 1417 C CA . ASP A 1 173 ? 11.947 -115.267 -17.631 1.00 47.66 173 ASP A CA 1
ATOM 1418 C C . ASP A 1 173 ? 10.424 -115.228 -17.865 1.00 47.66 173 ASP A C 1
ATOM 1420 O O . ASP A 1 173 ? 9.619 -115.759 -17.094 1.00 47.66 173 ASP A O 1
ATOM 1424 N N . ARG A 1 174 ? 10.072 -114.829 -19.098 1.00 42.34 174 ARG A N 1
ATOM 1425 C CA . ARG A 1 174 ? 9.296 -115.658 -20.039 1.00 42.34 174 ARG A CA 1
ATOM 1426 C C . ARG A 1 174 ? 9.541 -115.268 -21.492 1.00 42.34 174 ARG A C 1
ATOM 1428 O O . ARG A 1 174 ? 9.649 -114.052 -21.758 1.00 42.34 174 ARG A O 1
#

Radius of gyration: 36.95 Å; chains: 1; bounding box: 51×131×38 Å